Protein AF-A0A2I0D174-F1 (afdb_monomer_lite)

Radius of gyration: 14.04 Å; chains: 1; bounding box: 43×22×35 Å

pLDDT: mean 90.32, std 11.26, range [38.72, 97.69]

Secondary structure (DSSP, 8-state):
-----PPP--EEEEEE-SSEEEEEEEE-TT-TTEEEEEEEEEETTS-EEEEEEES--TT-EEEEE-SS---EEEEEEEEEETTS-EEEEEEE--

Foldseek 3Di:
DPPDPDDADWDWDWDDDQWKIKIFTQAGPRNPQFFKKWKKWQFPVRDIDIDMDGPDDHRDIDMDGHPGTGGTAKIWIWTAGPVRDIDTDIDGDD

Sequence (94 aa):
MTTAIAEKHLTFDVSKTSKTVNITYTGGPDAGGLVALKVRIDNQDLDDFERTVLTPSPGEQILFTYQGLATPVTANIIGTWENGYQQTVLLYYF

Structure (mmCIF, N/CA/C/O backbone):
data_AF-A0A2I0D174-F1
#
_entry.id   AF-A0A2I0D174-F1
#
loop_
_atom_site.group_PDB
_atom_site.id
_atom_site.type_symbol
_atom_site.label_atom_id
_atom_site.label_alt_id
_atom_site.label_comp_id
_atom_site.label_asym_id
_atom_site.label_entity_id
_atom_site.label_seq_id
_atom_site.pdbx_PDB_ins_code
_atom_site.Cartn_x
_atom_site.Cartn_y
_atom_site.Cartn_z
_atom_site.occupancy
_atom_site.B_iso_or_equiv
_atom_site.auth_seq_id
_atom_site.auth_comp_id
_atom_site.auth_asym_id
_atom_site.auth_atom_id
_atom_site.pdbx_PDB_model_num
ATOM 1 N N . MET A 1 1 ? 28.716 12.517 -14.818 1.00 38.72 1 MET A N 1
ATOM 2 C CA . MET A 1 1 ? 27.277 12.661 -15.114 1.00 38.72 1 MET A CA 1
ATOM 3 C C . MET A 1 1 ? 26.516 12.145 -13.912 1.00 38.72 1 MET A C 1
ATOM 5 O O . MET A 1 1 ? 26.636 10.971 -13.601 1.00 38.72 1 MET A O 1
ATOM 9 N N . THR A 1 2 ? 25.816 13.014 -13.195 1.00 40.00 2 THR A N 1
ATOM 10 C CA . THR A 1 2 ? 24.838 12.616 -12.179 1.00 40.00 2 THR 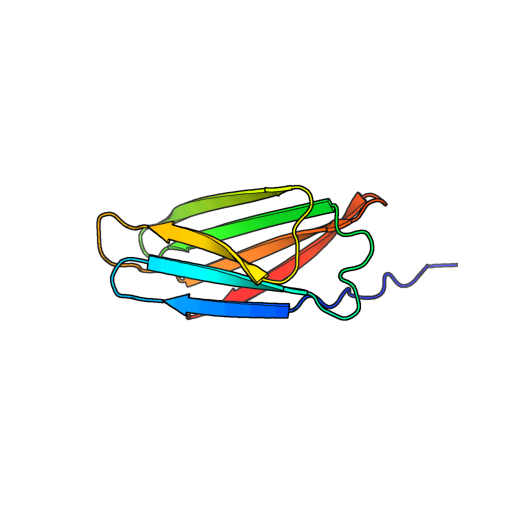A CA 1
ATOM 11 C C . THR A 1 2 ? 23.538 12.338 -12.917 1.00 40.00 2 THR A C 1
ATOM 13 O O . THR A 1 2 ? 22.908 13.261 -13.426 1.00 40.00 2 THR A O 1
ATOM 16 N N . THR A 1 3 ? 23.172 11.067 -13.064 1.00 49.62 3 THR A N 1
ATOM 17 C CA . THR A 1 3 ? 21.858 10.700 -13.594 1.00 49.62 3 THR A CA 1
ATOM 18 C C . THR A 1 3 ? 20.824 11.189 -12.587 1.00 49.62 3 THR A C 1
ATOM 20 O O . THR A 1 3 ? 20.791 10.700 -11.459 1.00 49.62 3 THR A O 1
ATOM 23 N N . ALA A 1 4 ? 20.023 12.188 -12.957 1.00 54.47 4 ALA A N 1
ATOM 24 C CA . ALA A 1 4 ? 18.839 12.526 -12.184 1.00 54.47 4 ALA A CA 1
ATOM 25 C C . ALA A 1 4 ? 17.941 11.284 -12.180 1.00 54.47 4 ALA A C 1
ATOM 27 O O . ALA A 1 4 ? 17.545 10.798 -13.240 1.00 54.47 4 ALA A O 1
ATOM 28 N N . ILE A 1 5 ? 17.688 10.725 -11.001 1.00 61.38 5 ILE A N 1
ATOM 29 C CA . ILE A 1 5 ? 16.706 9.659 -10.854 1.00 61.38 5 ILE A CA 1
ATOM 30 C C . ILE A 1 5 ? 15.346 10.334 -11.018 1.00 61.38 5 ILE A C 1
ATOM 32 O O . ILE A 1 5 ? 14.957 11.140 -10.177 1.00 61.38 5 ILE A O 1
ATOM 36 N N . ALA A 1 6 ? 14.673 10.074 -12.137 1.00 71.69 6 ALA A N 1
ATOM 37 C CA . ALA A 1 6 ? 13.321 10.567 -12.351 1.00 71.69 6 ALA A CA 1
ATOM 38 C C . ALA A 1 6 ? 12.365 9.848 -11.391 1.00 71.69 6 ALA A C 1
ATOM 40 O O . ALA A 1 6 ? 12.390 8.616 -11.316 1.00 71.69 6 ALA A O 1
ATOM 41 N N . GLU A 1 7 ? 11.540 10.616 -10.678 1.00 81.56 7 GLU A N 1
ATOM 42 C CA . GLU A 1 7 ? 10.434 10.079 -9.885 1.00 81.56 7 GLU A CA 1
ATOM 43 C C . GLU A 1 7 ? 9.503 9.266 -10.792 1.00 81.56 7 GLU A C 1
ATOM 45 O O . GLU A 1 7 ? 9.164 9.679 -11.902 1.00 81.56 7 GLU A O 1
ATOM 50 N N . LYS A 1 8 ? 9.122 8.080 -10.323 1.00 86.06 8 LYS A N 1
ATOM 51 C CA . LYS A 1 8 ? 8.196 7.164 -10.978 1.00 86.06 8 LYS A CA 1
ATOM 52 C C . LYS A 1 8 ? 6.774 7.459 -10.517 1.00 86.06 8 LYS A C 1
ATOM 54 O O . LYS A 1 8 ? 6.502 7.532 -9.321 1.00 86.06 8 LYS A O 1
ATOM 59 N N . HIS A 1 9 ? 5.840 7.586 -11.446 1.00 87.75 9 HIS A N 1
ATOM 60 C CA . HIS A 1 9 ? 4.432 7.797 -11.132 1.00 87.75 9 HIS A CA 1
ATOM 61 C C . HIS A 1 9 ? 3.632 6.489 -11.178 1.00 87.75 9 HIS A C 1
ATOM 63 O O . HIS A 1 9 ? 3.403 5.901 -12.238 1.00 87.75 9 HIS A O 1
ATOM 69 N N . LEU A 1 10 ? 3.163 6.080 -9.997 1.00 92.12 10 LEU A N 1
ATOM 70 C CA . LEU A 1 10 ? 2.173 5.027 -9.786 1.00 92.12 10 LEU A CA 1
ATOM 71 C C . LEU A 1 10 ? 0.878 5.645 -9.251 1.00 92.12 10 LEU A C 1
ATOM 73 O O . LEU A 1 10 ? 0.911 6.657 -8.551 1.00 92.12 10 LEU A O 1
ATOM 77 N N . THR A 1 11 ? -0.258 5.036 -9.563 1.00 93.00 11 THR A N 1
ATOM 78 C CA . THR A 1 11 ? -1.580 5.518 -9.154 1.00 93.00 11 THR A CA 1
ATOM 79 C C . THR A 1 11 ? -2.294 4.464 -8.315 1.00 93.00 11 THR A C 1
ATOM 81 O O . THR A 1 11 ? -2.168 3.259 -8.554 1.00 93.00 11 THR A O 1
ATOM 84 N N . PHE A 1 12 ? -3.020 4.937 -7.302 1.00 94.62 12 PHE A N 1
ATOM 85 C CA . PHE A 1 12 ? -3.737 4.105 -6.346 1.00 94.62 12 PHE A CA 1
ATOM 86 C C . PHE A 1 12 ? -5.090 4.728 -6.027 1.00 94.62 12 PHE A C 1
ATOM 88 O O . PHE A 1 12 ? -5.160 5.924 -5.748 1.00 94.62 12 PHE A O 1
ATOM 95 N N . ASP A 1 13 ? -6.125 3.896 -5.994 1.00 95.06 13 ASP A N 1
ATOM 96 C CA . ASP A 1 13 ? -7.422 4.257 -5.431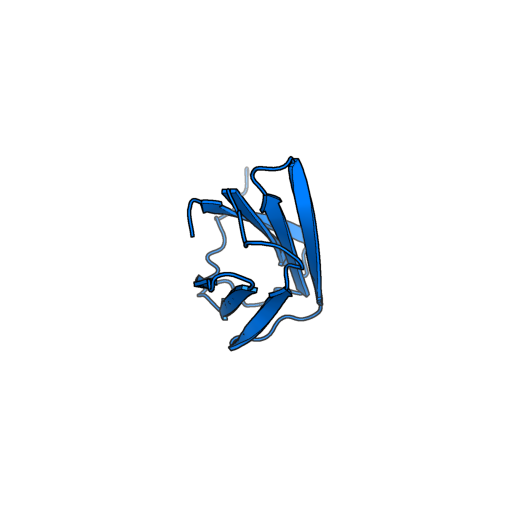 1.00 95.06 13 ASP A CA 1
ATOM 97 C C . ASP A 1 13 ? -7.553 3.627 -4.050 1.00 95.06 13 ASP A C 1
ATOM 99 O O . ASP A 1 13 ? -7.301 2.432 -3.871 1.00 95.06 13 ASP A O 1
ATOM 103 N N . VAL A 1 14 ? -7.964 4.420 -3.065 1.00 94.50 14 VAL A N 1
ATOM 104 C CA . VAL A 1 14 ? -8.130 3.949 -1.689 1.00 94.50 14 VAL A CA 1
ATOM 105 C C . VAL A 1 14 ? -9.587 4.054 -1.282 1.00 94.50 14 VAL A C 1
ATOM 107 O O . VAL A 1 14 ? -10.238 5.075 -1.485 1.00 94.50 14 VAL A O 1
ATOM 110 N N . SER A 1 15 ? -10.100 2.979 -0.693 1.00 95.12 15 SER A N 1
ATOM 111 C CA . SER A 1 15 ? -11.429 2.952 -0.093 1.00 95.12 15 SER A CA 1
ATOM 112 C C . SER A 1 15 ? -11.367 2.338 1.296 1.00 95.12 15 SER A C 1
ATOM 114 O O . SER A 1 15 ? -10.610 1.399 1.555 1.00 95.12 15 SER A O 1
ATOM 116 N N . LYS A 1 16 ? -12.188 2.873 2.194 1.00 94.38 16 LYS A N 1
ATOM 117 C CA . LYS A 1 16 ? -12.251 2.463 3.589 1.00 94.38 16 LYS A CA 1
ATOM 118 C C . LYS A 1 16 ? -13.694 2.219 4.005 1.00 94.38 16 LYS A C 1
ATOM 120 O O . LYS A 1 16 ? -14.600 2.974 3.661 1.00 94.38 16 LYS A O 1
ATOM 125 N N . THR A 1 17 ? -13.889 1.176 4.800 1.00 94.88 17 THR A N 1
ATOM 126 C CA . THR A 1 17 ? -15.110 0.955 5.580 1.00 94.88 17 THR A CA 1
ATOM 127 C C . THR A 1 17 ? -14.780 0.994 7.073 1.00 94.88 17 THR A C 1
ATOM 129 O O . THR A 1 17 ? -13.643 1.240 7.471 1.00 94.88 17 THR A O 1
ATOM 132 N N . SER A 1 18 ? -15.757 0.711 7.936 1.00 94.94 18 SER A N 1
ATOM 133 C CA . SER A 1 18 ? -15.508 0.610 9.378 1.00 94.94 18 SER A CA 1
ATOM 134 C C . SER A 1 18 ? -14.516 -0.494 9.755 1.00 94.94 18 SER A C 1
ATOM 136 O O . SER A 1 18 ? -13.922 -0.408 10.826 1.00 94.94 18 SER A O 1
ATOM 138 N N . LYS A 1 19 ? -14.329 -1.516 8.907 1.00 94.88 19 LYS A N 1
ATOM 139 C CA . LYS A 1 19 ? -13.486 -2.688 9.203 1.00 94.88 19 LYS A CA 1
ATOM 140 C C . LYS A 1 19 ? -12.494 -3.057 8.107 1.00 94.88 19 LYS A C 1
ATOM 142 O O . LYS A 1 19 ? -11.759 -4.031 8.260 1.00 94.88 19 LYS A O 1
ATOM 147 N N . THR A 1 20 ? -12.479 -2.334 6.995 1.00 94.94 20 THR A N 1
ATOM 148 C CA . THR A 1 20 ? -11.593 -2.652 5.877 1.00 94.94 20 THR A CA 1
ATOM 149 C C . THR A 1 20 ? -10.919 -1.415 5.329 1.00 94.94 20 THR A C 1
ATOM 151 O O . THR A 1 20 ? -11.510 -0.338 5.285 1.00 94.94 20 THR A O 1
ATOM 154 N N . VAL A 1 21 ? -9.693 -1.611 4.862 1.00 96.19 21 VAL A N 1
ATOM 155 C CA . VAL A 1 21 ? -9.000 -0.700 3.957 1.00 96.19 21 VAL A CA 1
ATOM 156 C C . VAL A 1 21 ? -8.684 -1.497 2.704 1.00 96.19 21 VAL A C 1
ATOM 158 O O . VAL A 1 21 ? -8.106 -2.581 2.787 1.00 96.19 21 VAL A O 1
ATOM 161 N N . ASN A 1 22 ? -9.079 -0.977 1.550 1.00 96.75 22 ASN A N 1
ATOM 162 C CA . ASN A 1 22 ? -8.744 -1.540 0.255 1.00 96.75 22 ASN A CA 1
ATOM 163 C C . ASN A 1 22 ? -7.941 -0.515 -0.543 1.00 96.75 22 ASN A C 1
ATOM 165 O O . ASN A 1 22 ? -8.431 0.583 -0.814 1.00 96.75 22 ASN A O 1
ATOM 169 N N . ILE A 1 23 ? -6.724 -0.895 -0.921 1.00 96.56 23 ILE A N 1
ATOM 170 C CA . ILE A 1 23 ? -5.852 -0.113 -1.795 1.00 96.56 23 ILE A CA 1
ATOM 171 C C . ILE A 1 23 ? -5.824 -0.825 -3.142 1.00 96.56 23 ILE A C 1
ATOM 173 O O . ILE A 1 23 ? -5.348 -1.954 -3.243 1.00 96.56 23 ILE A O 1
ATOM 177 N N . THR A 1 24 ? -6.358 -0.174 -4.169 1.00 96.56 24 THR A N 1
ATOM 178 C CA . THR A 1 24 ? -6.372 -0.689 -5.538 1.00 96.56 24 THR A CA 1
ATOM 179 C C . THR A 1 24 ? -5.228 -0.056 -6.307 1.00 96.56 24 THR A C 1
ATOM 181 O O . THR A 1 24 ? -5.171 1.164 -6.442 1.00 96.56 24 THR A O 1
ATOM 184 N N . TYR A 1 25 ? -4.312 -0.873 -6.816 1.00 95.94 25 TYR A N 1
ATOM 185 C CA . TYR A 1 25 ? -3.265 -0.397 -7.711 1.00 95.94 25 TYR A CA 1
ATOM 186 C C . TYR A 1 25 ? -3.856 -0.158 -9.102 1.00 95.94 25 TYR A C 1
ATOM 188 O O . TYR A 1 25 ? -4.315 -1.099 -9.741 1.00 95.94 25 TYR A O 1
ATOM 196 N N . THR A 1 26 ? -3.852 1.080 -9.596 1.00 94.81 26 THR A N 1
ATOM 197 C CA . THR A 1 26 ? -4.476 1.433 -10.887 1.00 94.81 26 THR A CA 1
ATOM 198 C C . THR A 1 26 ? -3.471 1.595 -12.027 1.00 94.81 26 THR A C 1
ATOM 200 O O . THR A 1 26 ? -3.851 1.923 -13.150 1.00 94.81 26 THR A O 1
ATOM 203 N N . GLY A 1 27 ? -2.190 1.306 -11.781 1.00 90.69 27 GLY A N 1
ATOM 204 C CA . GLY A 1 27 ? -1.129 1.430 -12.777 1.00 90.69 27 GLY A CA 1
ATOM 205 C C . GLY A 1 27 ? -0.381 2.753 -12.650 1.00 90.69 27 GLY A C 1
ATOM 206 O O . GLY A 1 27 ? 0.145 3.078 -11.588 1.00 90.69 27 GLY A O 1
ATOM 207 N N . GLY A 1 28 ? -0.294 3.487 -13.756 1.00 89.06 28 GLY A N 1
ATOM 208 C CA . GLY A 1 28 ? 0.460 4.735 -13.879 1.00 89.06 28 GLY A CA 1
ATOM 209 C C . GLY A 1 28 ? 1.419 4.710 -15.075 1.00 89.06 28 GLY A C 1
ATOM 210 O O . GLY A 1 28 ? 1.716 3.636 -15.607 1.00 89.06 28 GLY A O 1
ATOM 211 N N . PRO A 1 29 ? 1.914 5.877 -15.522 1.00 88.69 29 PRO A N 1
ATOM 212 C CA . PRO A 1 29 ? 2.807 5.975 -16.681 1.00 88.69 29 PRO A CA 1
ATOM 213 C C . PRO A 1 29 ? 4.140 5.237 -16.475 1.00 88.69 29 PRO A C 1
ATOM 215 O O . PRO A 1 29 ? 4.789 4.862 -17.448 1.00 88.69 29 PRO A O 1
ATOM 218 N N . ASP A 1 30 ? 4.516 4.974 -15.223 1.00 88.69 30 ASP A N 1
ATOM 219 C CA . ASP A 1 30 ? 5.752 4.291 -14.850 1.00 88.69 30 ASP A CA 1
ATOM 220 C C . ASP A 1 30 ? 5.538 2.868 -14.309 1.00 88.69 30 ASP A C 1
ATOM 222 O O . ASP A 1 30 ? 6.436 2.286 -13.700 1.00 88.69 30 ASP A O 1
ATOM 226 N N . ALA A 1 31 ? 4.363 2.276 -14.544 1.00 88.50 31 ALA A N 1
ATOM 227 C CA . ALA A 1 31 ? 4.061 0.895 -14.161 1.00 88.50 31 ALA A CA 1
ATOM 228 C C . ALA A 1 31 ? 4.953 -0.149 -14.866 1.00 88.50 31 ALA A C 1
ATOM 230 O O . ALA A 1 31 ? 5.112 -1.268 -14.381 1.00 88.50 31 ALA A O 1
ATOM 231 N N . GLY A 1 32 ? 5.531 0.204 -16.021 1.00 88.38 32 GLY A N 1
ATOM 232 C CA . GLY A 1 32 ? 6.400 -0.685 -16.790 1.00 88.38 32 GLY A CA 1
ATOM 233 C C . GLY A 1 32 ? 7.628 -1.128 -15.990 1.00 88.38 32 GLY A C 1
ATOM 234 O O . GLY A 1 32 ? 8.368 -0.295 -15.468 1.00 88.38 32 GLY A O 1
ATOM 235 N N . GLY A 1 33 ? 7.846 -2.443 -15.911 1.00 89.56 33 GLY A N 1
ATOM 236 C CA . GLY A 1 33 ? 8.961 -3.041 -15.172 1.00 89.56 33 GLY A CA 1
ATOM 237 C C . GLY A 1 33 ? 8.791 -3.030 -13.649 1.00 89.56 33 GLY A C 1
ATOM 238 O O . GLY A 1 33 ? 9.770 -3.248 -12.940 1.00 89.56 33 GLY A O 1
ATOM 239 N N . LEU A 1 34 ? 7.594 -2.750 -13.121 1.00 94.69 34 LEU A N 1
ATOM 240 C CA . LEU A 1 34 ? 7.293 -2.901 -11.696 1.00 94.69 34 LEU A CA 1
ATOM 241 C C . LEU A 1 34 ? 7.192 -4.397 -11.347 1.00 94.69 34 LEU A C 1
ATOM 243 O O . LEU A 1 34 ? 6.368 -5.118 -11.904 1.00 94.69 34 LEU A O 1
ATOM 247 N N . VAL A 1 35 ? 8.015 -4.866 -10.408 1.00 96.75 35 VAL A N 1
ATOM 248 C CA . VAL A 1 35 ? 8.089 -6.289 -10.017 1.00 96.75 35 VAL A CA 1
ATOM 249 C C . VAL A 1 35 ? 7.487 -6.574 -8.652 1.00 96.75 35 VAL A C 1
ATOM 251 O O . VAL A 1 35 ? 7.117 -7.716 -8.382 1.00 96.75 35 VAL A O 1
ATOM 254 N N . ALA A 1 36 ? 7.369 -5.564 -7.790 1.00 97.56 36 ALA A N 1
ATOM 255 C CA . ALA A 1 36 ? 6.729 -5.722 -6.494 1.00 97.56 36 ALA A CA 1
ATOM 256 C C . ALA A 1 36 ? 6.111 -4.419 -5.981 1.00 97.56 36 ALA A C 1
ATOM 258 O O . ALA A 1 36 ? 6.640 -3.328 -6.204 1.00 97.56 36 ALA A O 1
ATOM 259 N N . LEU A 1 37 ? 5.022 -4.569 -5.228 1.00 97.38 37 LEU A N 1
ATOM 260 C CA . LEU A 1 37 ? 4.448 -3.544 -4.364 1.00 97.38 37 LEU A CA 1
ATOM 261 C C . L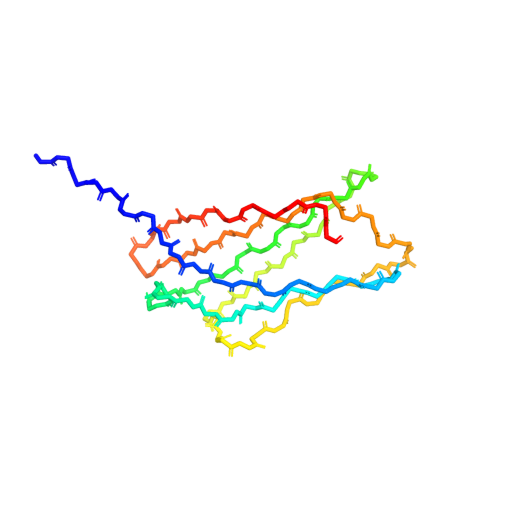EU A 1 37 ? 4.429 -4.062 -2.933 1.00 97.38 37 LEU A C 1
ATOM 263 O O . LEU A 1 37 ? 3.792 -5.073 -2.646 1.00 97.38 37 LEU A O 1
ATOM 267 N N . LYS A 1 38 ? 5.087 -3.349 -2.026 1.00 97.69 38 LYS A N 1
ATOM 268 C CA . LYS A 1 38 ? 4.947 -3.559 -0.586 1.00 97.69 38 LYS A CA 1
ATOM 269 C C . LYS A 1 38 ? 4.096 -2.437 -0.012 1.00 97.69 38 LYS A C 1
ATOM 271 O O . LYS A 1 38 ? 4.445 -1.273 -0.150 1.00 97.69 38 LYS A O 1
ATOM 276 N N . VAL A 1 39 ? 2.988 -2.784 0.626 1.00 96.94 39 VAL A N 1
ATOM 277 C CA . VAL A 1 39 ? 2.065 -1.845 1.262 1.00 96.94 39 VAL A CA 1
ATOM 278 C C . VAL A 1 39 ? 2.129 -2.056 2.761 1.00 96.94 39 VAL A C 1
ATOM 280 O O . VAL A 1 39 ? 1.841 -3.155 3.238 1.00 96.94 39 VAL A O 1
ATOM 283 N N . ARG A 1 40 ? 2.484 -1.002 3.491 1.00 96.25 40 ARG A N 1
ATOM 284 C CA . ARG A 1 40 ? 2.452 -0.964 4.949 1.00 96.25 40 ARG A CA 1
ATOM 285 C C . ARG A 1 40 ? 1.454 0.085 5.415 1.00 96.25 40 ARG A C 1
ATOM 287 O O . ARG A 1 40 ? 1.559 1.231 4.992 1.00 96.25 40 ARG A O 1
ATOM 294 N N . ILE A 1 41 ? 0.506 -0.300 6.260 1.00 95.88 41 ILE A N 1
ATOM 295 C CA . ILE A 1 41 ? -0.436 0.614 6.908 1.00 95.88 41 ILE A CA 1
ATOM 296 C C . ILE A 1 41 ? -0.028 0.753 8.365 1.00 95.88 41 ILE A C 1
ATOM 298 O O . ILE A 1 41 ? 0.029 -0.256 9.060 1.00 95.88 41 ILE A O 1
ATOM 302 N N . ASP A 1 42 ? 0.193 1.981 8.821 1.00 94.31 42 ASP A N 1
ATOM 303 C CA . ASP A 1 42 ? 0.393 2.282 10.239 1.00 94.31 42 ASP A CA 1
ATOM 304 C C . ASP A 1 42 ? -0.933 2.787 10.827 1.00 94.31 42 ASP A C 1
ATOM 306 O O . ASP A 1 42 ? -1.581 3.667 10.244 1.00 94.31 42 ASP A O 1
ATOM 310 N N . ASN A 1 43 ? -1.356 2.234 11.965 1.00 93.12 43 ASN A N 1
ATOM 311 C CA . ASN A 1 43 ? -2.612 2.581 12.629 1.00 93.12 43 ASN A CA 1
ATOM 312 C C . ASN A 1 43 ? -2.396 3.470 13.863 1.00 93.12 43 ASN A C 1
ATOM 314 O O . ASN A 1 43 ? -1.290 3.610 14.384 1.00 93.12 43 ASN A O 1
ATOM 318 N N . GLN A 1 44 ? -3.477 4.094 14.341 1.00 91.00 44 GLN A N 1
ATOM 319 C CA . GLN A 1 44 ? -3.438 5.008 15.493 1.00 91.00 44 GLN A CA 1
ATOM 320 C C . GLN A 1 44 ? -3.007 4.337 16.803 1.00 91.00 44 GLN A C 1
ATOM 322 O O . GLN A 1 44 ? -2.446 4.996 17.674 1.00 91.00 44 GLN A O 1
ATOM 327 N N . ASP A 1 45 ? -3.291 3.049 16.952 1.00 88.69 45 ASP A N 1
ATOM 328 C CA . ASP A 1 45 ? -2.960 2.219 18.112 1.00 88.69 45 ASP A CA 1
ATOM 329 C C . ASP A 1 45 ? -1.531 1.659 18.074 1.00 88.69 45 ASP A C 1
ATOM 331 O O . ASP A 1 45 ? -1.164 0.882 18.950 1.00 88.69 45 ASP A O 1
ATOM 335 N N . LEU A 1 46 ? -0.707 2.122 17.125 1.00 81.50 46 LEU A N 1
ATOM 336 C CA . LEU A 1 46 ? 0.666 1.672 16.869 1.00 81.50 46 LEU A CA 1
ATOM 337 C C . LE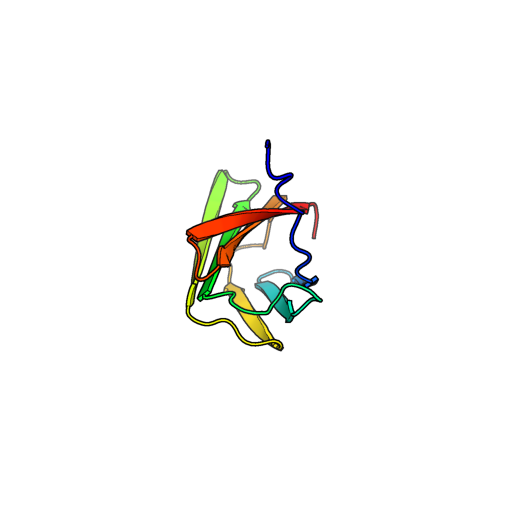U A 1 46 ? 0.772 0.258 16.277 1.00 81.50 46 LEU A C 1
ATOM 339 O O . LEU A 1 46 ? 1.892 -0.200 16.050 1.00 81.50 46 LEU A O 1
ATOM 343 N N . ASP A 1 47 ? -0.352 -0.398 15.972 1.00 89.19 47 ASP A N 1
ATOM 344 C CA . ASP A 1 47 ? -0.354 -1.622 15.175 1.00 89.19 47 ASP A CA 1
ATOM 345 C C . ASP A 1 47 ? -0.099 -1.289 13.703 1.00 89.19 47 ASP A C 1
ATOM 347 O O . ASP A 1 47 ? -0.558 -0.268 13.178 1.00 89.19 47 ASP A O 1
ATOM 351 N N . ASP A 1 48 ? 0.579 -2.186 12.994 1.00 91.44 48 ASP A N 1
ATOM 352 C CA . ASP A 1 48 ? 0.787 -2.070 11.561 1.00 91.44 48 ASP A CA 1
ATOM 353 C C . ASP A 1 48 ? 0.353 -3.318 10.794 1.00 91.44 48 ASP A C 1
ATOM 355 O O . ASP A 1 48 ? 0.363 -4.452 11.275 1.00 91.44 48 ASP A O 1
ATOM 359 N N . PHE A 1 49 ? -0.058 -3.089 9.552 1.00 93.44 49 PHE A N 1
ATOM 360 C CA . PHE A 1 49 ? -0.281 -4.152 8.590 1.00 93.44 49 PHE A CA 1
ATOM 361 C C . PHE A 1 49 ? 0.721 -4.060 7.465 1.00 93.44 49 PHE A C 1
ATOM 363 O O . PHE A 1 49 ? 1.030 -2.974 6.987 1.00 93.44 49 PHE A O 1
ATOM 370 N N . GLU A 1 50 ? 1.149 -5.215 6.973 1.00 95.62 50 GLU A N 1
ATOM 371 C CA . GLU A 1 50 ? 2.029 -5.305 5.822 1.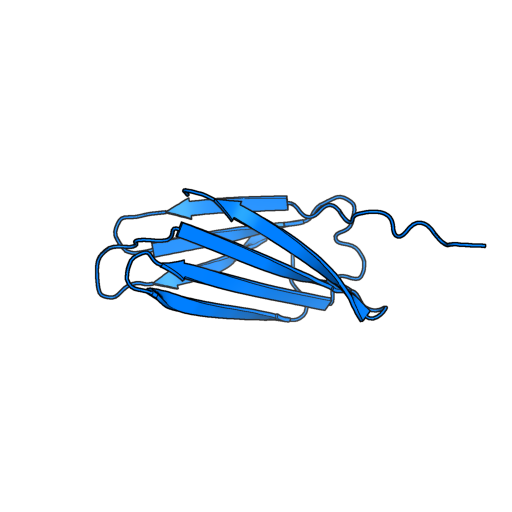00 95.62 50 GLU A CA 1
ATOM 372 C C . GLU A 1 50 ? 1.534 -6.366 4.839 1.00 95.62 50 GLU A C 1
ATOM 374 O O . GLU A 1 50 ? 1.172 -7.483 5.215 1.00 95.62 50 GLU A O 1
ATOM 379 N N . ARG A 1 51 ? 1.539 -6.017 3.553 1.00 96.56 51 ARG A N 1
ATOM 380 C CA . ARG A 1 51 ? 1.300 -6.930 2.433 1.00 96.56 51 ARG A CA 1
ATOM 381 C C . ARG A 1 51 ? 2.336 -6.679 1.350 1.00 96.56 51 ARG A C 1
ATOM 383 O O . ARG A 1 51 ? 2.679 -5.536 1.070 1.00 96.56 51 ARG A O 1
ATOM 390 N N . THR A 1 52 ? 2.775 -7.750 0.699 1.00 97.25 52 THR A N 1
ATOM 391 C CA . THR A 1 52 ? 3.583 -7.665 -0.521 1.00 97.25 52 THR A CA 1
ATOM 392 C C . THR A 1 52 ? 2.849 -8.357 -1.659 1.00 97.25 52 THR A C 1
ATOM 394 O O . THR A 1 52 ? 2.396 -9.489 -1.506 1.00 97.25 52 THR A O 1
ATOM 397 N N . VAL A 1 53 ? 2.751 -7.672 -2.793 1.00 96.94 53 VAL A N 1
ATOM 398 C CA . VAL A 1 53 ? 2.263 -8.197 -4.066 1.00 96.94 53 VAL A CA 1
ATOM 399 C C . VAL A 1 53 ? 3.456 -8.316 -5.003 1.00 96.94 53 VAL A C 1
ATOM 401 O O . VAL A 1 53 ? 4.152 -7.331 -5.253 1.00 96.94 53 VAL A O 1
ATOM 404 N N . LEU A 1 54 ? 3.691 -9.521 -5.515 1.00 97.06 54 LEU A N 1
ATOM 405 C CA . LEU A 1 54 ? 4.672 -9.768 -6.568 1.00 97.06 54 LEU A CA 1
ATOM 406 C C . LEU A 1 54 ? 3.988 -9.646 -7.926 1.00 97.06 54 LEU A C 1
ATOM 408 O O . LEU A 1 54 ? 2.828 -10.030 -8.062 1.00 97.06 54 LEU A O 1
ATOM 412 N N . THR A 1 55 ? 4.708 -9.116 -8.914 1.00 94.00 55 THR A N 1
ATOM 413 C CA . THR A 1 55 ? 4.213 -8.901 -10.286 1.00 94.00 55 THR A CA 1
ATOM 414 C C . THR A 1 55 ? 2.824 -8.240 -10.314 1.00 94.00 55 THR A C 1
ATOM 416 O O . THR A 1 55 ? 1.876 -8.824 -10.840 1.00 94.00 55 THR A O 1
ATOM 419 N N . PRO A 1 56 ? 2.669 -7.060 -9.684 1.00 94.94 56 PRO A N 1
ATOM 420 C CA . PRO A 1 56 ? 1.375 -6.402 -9.542 1.00 94.94 56 PRO A CA 1
ATOM 421 C C . PRO A 1 56 ? 0.776 -6.036 -10.905 1.00 94.94 56 PRO A C 1
ATOM 423 O O . PRO A 1 56 ? 1.479 -5.566 -11.800 1.00 94.94 56 PRO A O 1
ATOM 426 N N . SER A 1 57 ? -0.539 -6.203 -11.041 1.00 94.06 57 SER A N 1
ATOM 427 C CA . SER A 1 57 ? -1.281 -5.849 -12.255 1.00 94.06 57 SER A CA 1
ATOM 428 C C . SER A 1 57 ? -2.267 -4.701 -11.987 1.00 94.06 57 SER A C 1
ATOM 430 O O . SER A 1 57 ? -2.802 -4.611 -10.882 1.00 94.06 57 SER A O 1
ATOM 432 N N . PRO A 1 58 ? -2.516 -3.782 -12.941 1.00 94.31 58 PRO A N 1
ATOM 433 C CA . PRO A 1 58 ? -3.542 -2.757 -12.762 1.00 94.31 58 PRO A CA 1
ATOM 434 C C . PRO A 1 58 ? -4.916 -3.377 -12.466 1.00 94.31 58 PRO A C 1
ATOM 436 O O . PRO A 1 58 ? -5.364 -4.276 -13.174 1.00 94.31 58 PRO A O 1
ATOM 439 N N . GLY A 1 59 ? -5.585 -2.880 -11.427 1.00 94.12 59 GLY A N 1
ATOM 440 C CA . GLY A 1 59 ? -6.817 -3.435 -10.866 1.00 94.12 59 GLY A CA 1
ATOM 441 C C . GLY A 1 59 ? -6.600 -4.346 -9.652 1.00 94.12 59 GLY A C 1
ATOM 442 O O . GLY A 1 59 ? -7.580 -4.706 -9.001 1.00 94.12 59 GLY A O 1
ATOM 443 N N . GLU A 1 60 ? -5.351 -4.691 -9.315 1.00 95.75 60 GLU A N 1
ATOM 444 C CA . GLU A 1 60 ? -5.032 -5.509 -8.141 1.00 95.75 60 GLU A CA 1
ATOM 445 C C . GLU A 1 60 ? -5.524 -4.840 -6.852 1.00 95.75 60 GLU A C 1
ATOM 447 O O . GLU A 1 60 ? -5.212 -3.676 -6.576 1.00 95.75 60 GLU A O 1
ATOM 452 N N . GLN A 1 61 ? -6.275 -5.596 -6.049 1.00 96.81 61 GLN A N 1
ATOM 453 C CA . GLN A 1 61 ? -6.842 -5.138 -4.784 1.00 96.81 61 GLN A CA 1
ATOM 454 C C . GLN A 1 61 ? -6.048 -5.675 -3.598 1.00 96.81 61 GLN A C 1
ATOM 456 O O . GLN A 1 61 ? -5.931 -6.882 -3.389 1.00 96.81 61 GLN A O 1
ATOM 461 N N . ILE A 1 62 ? -5.557 -4.761 -2.768 1.00 96.31 62 ILE A N 1
ATOM 462 C CA . ILE A 1 62 ? -4.782 -5.071 -1.573 1.00 96.31 62 ILE A CA 1
ATOM 463 C C . ILE A 1 62 ? -5.676 -4.796 -0.365 1.00 96.31 62 ILE A C 1
ATOM 465 O O . ILE A 1 62 ? -5.746 -3.678 0.149 1.00 96.31 62 ILE A O 1
ATOM 469 N N . LEU A 1 63 ? -6.399 -5.839 0.054 1.00 96.00 63 LEU A N 1
ATOM 470 C CA . LEU A 1 63 ? -7.391 -5.760 1.124 1.00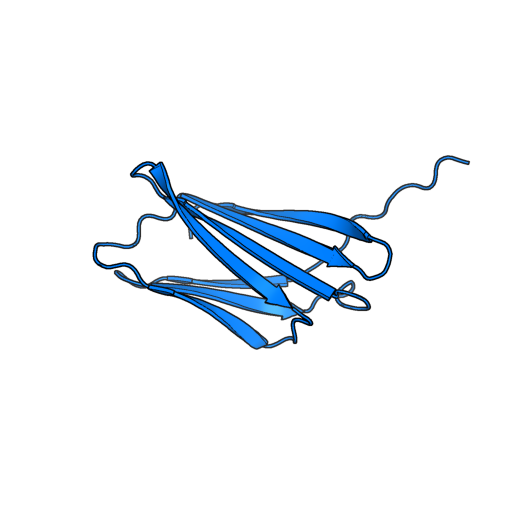 96.00 63 LEU A CA 1
ATOM 471 C C . LEU A 1 63 ? -6.787 -6.066 2.504 1.00 96.00 63 LEU A C 1
ATOM 473 O O . LEU A 1 63 ? -6.205 -7.134 2.752 1.00 96.00 63 LEU A O 1
ATOM 477 N N . PHE A 1 64 ? -7.033 -5.146 3.432 1.00 95.25 64 PHE A N 1
ATOM 478 C CA . PHE A 1 64 ? -6.719 -5.246 4.852 1.00 95.25 64 PHE A CA 1
ATOM 479 C C . PHE A 1 64 ? -8.018 -5.301 5.653 1.00 95.25 64 PHE A C 1
ATOM 481 O O . PHE A 1 64 ? -8.905 -4.466 5.471 1.00 95.25 64 PHE A O 1
ATOM 488 N N . THR A 1 65 ? -8.147 -6.302 6.524 1.00 94.88 65 THR A N 1
ATOM 489 C CA . THR A 1 65 ? -9.343 -6.515 7.352 1.00 94.88 65 THR A CA 1
ATOM 490 C C . THR A 1 65 ? -8.978 -6.399 8.822 1.00 94.88 65 THR A C 1
ATOM 492 O O . THR A 1 65 ? -8.064 -7.071 9.291 1.00 94.88 65 THR A O 1
ATOM 495 N N . TYR A 1 66 ? -9.722 -5.567 9.541 1.00 94.00 66 TYR A N 1
ATOM 496 C CA . TYR A 1 66 ? -9.534 -5.287 10.956 1.00 94.00 66 TYR A CA 1
ATOM 497 C C . TYR A 1 66 ? -10.505 -6.129 11.786 1.00 94.00 66 TYR A C 1
ATOM 499 O O . TYR A 1 66 ? -11.669 -6.312 11.418 1.00 94.00 66 TYR A O 1
ATOM 507 N N . GLN A 1 67 ? -10.048 -6.620 12.941 1.00 91.12 67 GLN A N 1
ATOM 508 C CA . GLN A 1 67 ? -10.953 -7.225 13.925 1.00 91.12 67 GLN A CA 1
ATOM 509 C C . GLN A 1 67 ? -11.821 -6.139 14.596 1.00 91.12 67 GLN A C 1
ATOM 511 O O . GLN A 1 67 ? -13.041 -6.307 14.737 1.00 91.12 67 GLN A O 1
ATOM 516 N N . GLY A 1 68 ? -11.190 -5.009 14.942 1.00 90.19 68 GLY A N 1
ATOM 517 C CA . GLY A 1 68 ? -11.808 -3.787 15.464 1.00 90.19 68 GLY A CA 1
ATOM 518 C C . GLY A 1 68 ? -12.163 -2.757 14.385 1.00 90.19 68 GLY A C 1
ATOM 519 O O . GLY A 1 68 ? -12.396 -3.105 13.227 1.00 90.19 68 GLY A O 1
ATOM 520 N N . LEU A 1 69 ? -12.241 -1.483 14.782 1.00 92.75 69 LEU A N 1
ATOM 521 C CA . LEU A 1 69 ? -12.423 -0.373 13.843 1.00 92.75 69 LEU A CA 1
ATOM 522 C C . LEU A 1 69 ? -11.131 -0.117 13.061 1.00 92.75 69 LEU A C 1
ATOM 524 O O . LEU A 1 69 ? -10.047 -0.161 13.630 1.00 92.75 69 LEU A O 1
ATOM 528 N N . ALA A 1 70 ? -11.258 0.202 11.775 1.00 91.62 70 ALA A N 1
ATOM 529 C CA . ALA A 1 70 ? -10.129 0.614 10.951 1.00 91.62 70 ALA A CA 1
ATOM 530 C C . ALA A 1 70 ? -9.670 2.040 11.313 1.00 91.62 70 ALA A C 1
ATOM 532 O O . ALA A 1 70 ? -10.380 3.023 11.056 1.00 91.62 70 ALA A O 1
ATOM 533 N N . THR A 1 71 ? -8.460 2.152 11.859 1.00 93.56 71 THR A N 1
ATOM 534 C CA . THR A 1 71 ? -7.823 3.403 12.308 1.00 93.56 71 THR A CA 1
ATOM 535 C C . THR A 1 71 ? -6.505 3.710 11.564 1.00 93.56 71 THR A C 1
ATOM 537 O O . THR A 1 71 ? -5.519 4.064 12.214 1.00 93.56 71 THR A O 1
ATOM 540 N N . PRO A 1 72 ? -6.448 3.614 10.215 1.00 93.12 72 PRO A N 1
ATOM 541 C CA . PRO A 1 72 ? -5.224 3.908 9.473 1.00 93.12 72 PRO A CA 1
ATOM 542 C C . PRO A 1 72 ? -4.831 5.384 9.617 1.00 93.12 72 PRO A C 1
ATOM 544 O O . PRO A 1 72 ? -5.683 6.276 9.573 1.00 93.12 72 PRO A O 1
ATOM 547 N N . VAL A 1 73 ? -3.533 5.640 9.764 1.00 93.38 73 VAL A N 1
ATOM 548 C CA . VAL A 1 73 ? -2.934 6.984 9.777 1.00 93.38 73 VAL A CA 1
ATOM 549 C C . VAL A 1 73 ? -2.182 7.226 8.475 1.00 93.38 73 VAL A C 1
ATOM 551 O O . VAL A 1 73 ? -2.401 8.241 7.807 1.00 93.38 73 VAL A O 1
ATOM 554 N N . THR A 1 74 ? -1.336 6.269 8.096 1.00 93.69 74 THR A N 1
ATOM 555 C CA . THR A 1 74 ? -0.507 6.312 6.889 1.00 93.69 74 THR A CA 1
ATOM 556 C C . THR A 1 74 ? -0.556 4.994 6.137 1.00 93.69 74 THR A C 1
ATOM 558 O O . THR A 1 74 ? -0.659 3.928 6.740 1.00 93.69 74 THR A O 1
ATOM 561 N N . ALA A 1 75 ? -0.432 5.065 4.812 1.00 94.44 75 ALA A N 1
ATOM 562 C CA . ALA A 1 75 ? -0.046 3.929 3.984 1.00 94.44 75 ALA A CA 1
ATOM 563 C C . ALA A 1 75 ? 1.249 4.261 3.243 1.00 94.44 75 ALA A C 1
ATOM 565 O O . ALA A 1 75 ? 1.300 5.185 2.431 1.00 94.44 75 ALA A O 1
ATOM 566 N N . ASN A 1 76 ? 2.286 3.483 3.530 1.00 94.88 76 ASN A N 1
ATOM 567 C CA . ASN A 1 76 ? 3.570 3.498 2.853 1.00 94.88 76 ASN A CA 1
ATOM 568 C C . ASN A 1 76 ? 3.552 2.427 1.760 1.00 94.88 76 ASN A C 1
ATOM 570 O O . ASN A 1 76 ? 3.569 1.231 2.060 1.00 94.88 76 ASN A O 1
ATOM 574 N N . ILE A 1 77 ? 3.516 2.845 0.497 1.00 95.56 77 ILE A N 1
ATOM 575 C CA . ILE A 1 77 ? 3.535 1.938 -0.651 1.00 95.56 77 ILE A CA 1
ATOM 576 C C . ILE A 1 77 ? 4.899 2.018 -1.324 1.00 95.56 77 ILE A C 1
ATOM 578 O O . ILE A 1 77 ? 5.244 3.034 -1.916 1.00 95.56 77 ILE A O 1
ATOM 582 N N . ILE A 1 78 ? 5.674 0.943 -1.250 1.00 96.31 78 ILE A N 1
ATOM 583 C CA . ILE A 1 78 ? 7.002 0.838 -1.847 1.00 96.31 78 ILE A CA 1
ATOM 584 C C . ILE A 1 78 ? 6.881 0.060 -3.156 1.00 96.31 78 ILE A C 1
ATOM 586 O O . ILE A 1 78 ? 6.635 -1.149 -3.150 1.00 96.31 78 ILE A O 1
ATOM 590 N N . GLY A 1 79 ? 7.070 0.753 -4.276 1.00 96.25 79 GLY A N 1
ATOM 591 C CA . GLY A 1 79 ? 7.259 0.129 -5.582 1.00 96.25 79 GLY A CA 1
ATOM 592 C C . GLY A 1 79 ? 8.703 -0.328 -5.752 1.00 96.25 79 GLY A C 1
ATOM 593 O O . GLY A 1 79 ? 9.621 0.402 -5.388 1.00 96.25 79 GLY A O 1
ATOM 594 N N . THR A 1 80 ? 8.906 -1.530 -6.291 1.00 96.94 80 THR A N 1
ATOM 595 C CA . THR A 1 80 ? 10.224 -2.048 -6.691 1.00 96.94 80 THR A CA 1
ATOM 596 C C . THR A 1 80 ? 10.194 -2.417 -8.167 1.00 96.94 80 THR A C 1
ATOM 598 O O . THR A 1 80 ? 9.324 -3.184 -8.580 1.00 96.94 80 THR A O 1
ATOM 601 N N . TRP A 1 81 ? 11.143 -1.901 -8.948 1.00 95.06 81 TRP A N 1
ATOM 602 C CA . TRP A 1 81 ? 11.274 -2.176 -10.382 1.00 95.06 81 TRP A CA 1
ATOM 603 C C . TRP A 1 81 ? 12.369 -3.210 -10.676 1.00 95.06 81 TRP A C 1
ATOM 605 O O . TRP A 1 81 ? 13.225 -3.477 -9.835 1.00 95.06 81 TRP A O 1
ATOM 615 N N . GLU A 1 82 ? 12.362 -3.781 -11.882 1.00 94.12 82 GLU A N 1
ATOM 616 C CA . GLU A 1 82 ? 13.309 -4.813 -12.349 1.00 94.12 82 GLU A CA 1
ATOM 617 C C . GLU A 1 82 ? 14.784 -4.423 -12.173 1.00 94.12 82 GLU A C 1
ATOM 619 O O . GLU A 1 82 ? 15.636 -5.274 -11.929 1.00 94.12 82 GLU A O 1
ATOM 624 N N . ASN A 1 83 ? 15.094 -3.129 -12.265 1.00 90.19 83 ASN A N 1
ATOM 625 C CA . ASN A 1 83 ? 16.444 -2.593 -12.086 1.00 90.19 83 ASN A CA 1
ATOM 626 C C . ASN A 1 83 ? 16.839 -2.385 -10.608 1.00 90.19 83 ASN A C 1
ATOM 628 O O . ASN A 1 83 ? 17.892 -1.809 -10.337 1.00 90.19 83 ASN A O 1
ATOM 632 N N . GLY A 1 84 ? 15.994 -2.800 -9.661 1.00 91.56 84 GLY A N 1
ATOM 633 C CA . GLY A 1 84 ? 16.187 -2.611 -8.224 1.00 91.56 84 GLY A CA 1
ATOM 634 C C . GLY A 1 84 ? 15.852 -1.207 -7.718 1.00 91.56 84 GLY A C 1
ATOM 635 O O . GLY A 1 84 ? 16.004 -0.951 -6.525 1.00 91.56 84 GLY A O 1
ATOM 636 N N . TYR A 1 85 ? 15.390 -0.294 -8.582 1.00 92.31 85 TYR A N 1
ATOM 637 C CA . TYR A 1 85 ? 14.911 1.013 -8.144 1.00 92.31 85 TYR A CA 1
ATOM 638 C C . TYR A 1 85 ? 13.717 0.843 -7.204 1.00 92.31 85 TYR A C 1
ATOM 640 O O . TYR A 1 85 ? 12.822 0.037 -7.471 1.00 92.31 85 TYR A O 1
ATOM 648 N N . GLN A 1 86 ? 13.710 1.617 -6.120 1.00 94.88 86 GLN A N 1
ATOM 649 C CA . GLN A 1 86 ? 12.613 1.658 -5.166 1.00 94.88 86 GLN A CA 1
ATOM 650 C C . GLN A 1 86 ? 12.142 3.087 -4.957 1.00 94.88 86 GLN A C 1
ATOM 652 O O . GLN A 1 86 ? 12.951 4.006 -4.823 1.00 94.88 86 GLN A O 1
ATOM 657 N N . GLN A 1 87 ? 10.825 3.250 -4.887 1.00 93.19 87 GLN A N 1
ATOM 658 C CA . GLN A 1 87 ? 10.196 4.515 -4.541 1.00 93.19 87 GLN A CA 1
ATOM 659 C C . GLN A 1 87 ? 9.020 4.282 -3.605 1.00 93.19 87 GLN A C 1
ATOM 661 O O . GLN A 1 87 ? 8.234 3.354 -3.799 1.00 93.19 87 GLN A O 1
ATOM 666 N N . THR A 1 88 ? 8.890 5.169 -2.624 1.00 93.38 88 THR A N 1
ATOM 667 C CA . THR A 1 88 ? 7.761 5.194 -1.700 1.00 93.38 88 THR A CA 1
ATOM 668 C C . THR A 1 88 ? 6.724 6.214 -2.157 1.00 93.38 88 THR A C 1
ATOM 670 O O . THR A 1 88 ? 7.047 7.375 -2.398 1.00 93.38 88 THR A O 1
ATOM 673 N N . VAL A 1 89 ? 5.467 5.788 -2.221 1.00 91.12 89 VAL A N 1
ATOM 674 C CA . VAL A 1 89 ? 4.287 6.649 -2.277 1.00 91.12 89 VAL A CA 1
ATOM 675 C C . VAL A 1 89 ? 3.662 6.646 -0.889 1.00 91.12 89 VAL A C 1
ATOM 677 O O . VAL A 1 89 ? 3.347 5.585 -0.349 1.00 91.12 89 VAL A O 1
ATOM 680 N N . LEU A 1 90 ? 3.518 7.831 -0.300 1.00 92.00 90 LEU A N 1
ATOM 681 C CA . LEU A 1 90 ? 2.959 8.001 1.036 1.00 92.00 90 LEU A CA 1
ATOM 682 C C . LEU A 1 90 ? 1.553 8.589 0.945 1.00 92.00 90 LEU A C 1
ATOM 684 O O . LEU A 1 90 ? 1.362 9.671 0.392 1.00 92.00 90 LEU A O 1
ATOM 688 N N . LEU A 1 91 ? 0.582 7.867 1.497 1.00 90.56 91 LEU A N 1
ATOM 689 C CA . LEU A 1 91 ? -0.818 8.273 1.574 1.00 90.56 91 LEU A CA 1
ATOM 690 C C . LEU A 1 91 ? -1.186 8.581 3.030 1.00 90.56 91 LEU A C 1
ATOM 692 O O . LEU A 1 91 ? -0.771 7.858 3.938 1.00 90.56 91 LEU A O 1
ATOM 696 N N . TYR A 1 92 ? -1.989 9.625 3.242 1.00 88.31 92 TYR A N 1
ATOM 697 C CA . TYR A 1 92 ? -2.411 10.101 4.564 1.00 88.31 92 TYR A CA 1
ATOM 698 C C . TYR A 1 92 ? -3.937 10.180 4.670 1.00 88.31 92 TYR A C 1
ATOM 700 O O . TYR A 1 92 ? -4.590 10.547 3.697 1.00 88.31 92 TYR A O 1
ATOM 708 N N . TYR A 1 93 ? -4.471 9.924 5.870 1.00 71.62 93 TYR A N 1
ATOM 709 C CA . TYR A 1 93 ? -5.862 10.213 6.266 1.00 71.62 93 TYR A CA 1
ATOM 710 C C . TYR A 1 93 ? -6.941 9.733 5.270 1.00 71.62 93 TYR A C 1
ATOM 712 O O . TYR A 1 93 ? -7.719 10.540 4.758 1.00 71.62 93 TYR A O 1
ATOM 720 N N . PHE A 1 94 ? -6.997 8.424 5.017 1.00 68.19 94 PHE A N 1
ATOM 721 C CA . PHE A 1 94 ? -7.938 7.786 4.083 1.00 68.19 94 PHE A CA 1
ATOM 722 C C . PHE A 1 94 ? -8.936 6.833 4.767 1.00 68.19 94 PHE A C 1
ATOM 724 O O . PHE A 1 94 ? -8.739 6.450 5.948 1.00 68.19 94 PHE A O 1
#